Protein AF-A0AAP5IFM4-F1 (afdb_monomer)

Radius of gyration: 23.89 Å; Cα contacts (8 Å, |Δi|>4): 51; chains: 1; bounding box: 35×49×57 Å

Structure (mmCIF, N/CA/C/O backbone):
data_AF-A0AAP5IFM4-F1
#
_entry.id   AF-A0AAP5IFM4-F1
#
loop_
_atom_site.group_P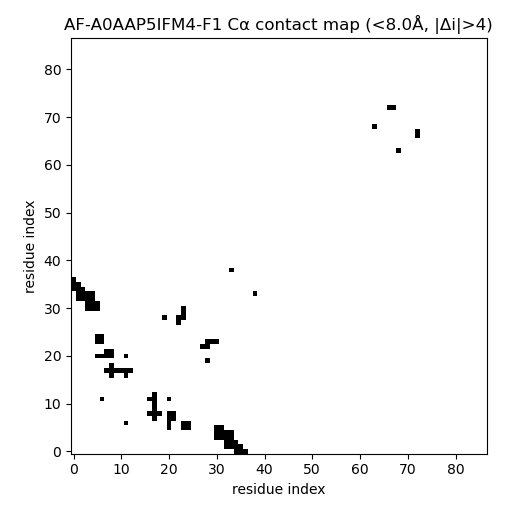DB
_atom_site.id
_atom_site.type_symbol
_atom_site.label_atom_id
_atom_site.label_alt_id
_atom_site.label_comp_id
_atom_site.label_asym_id
_atom_site.label_entity_id
_atom_site.label_seq_id
_atom_site.pdbx_PDB_ins_code
_atom_site.Cartn_x
_atom_site.Cartn_y
_atom_site.Cartn_z
_atom_site.occupancy
_atom_site.B_iso_or_equiv
_atom_site.auth_seq_id
_atom_site.auth_comp_id
_atom_site.auth_asym_id
_atom_site.auth_atom_id
_atom_site.pdbx_PDB_model_num
ATOM 1 N N . MET A 1 1 ? -6.215 12.943 -2.912 1.00 77.62 1 MET A N 1
ATOM 2 C CA . MET A 1 1 ? -6.591 12.896 -1.480 1.00 77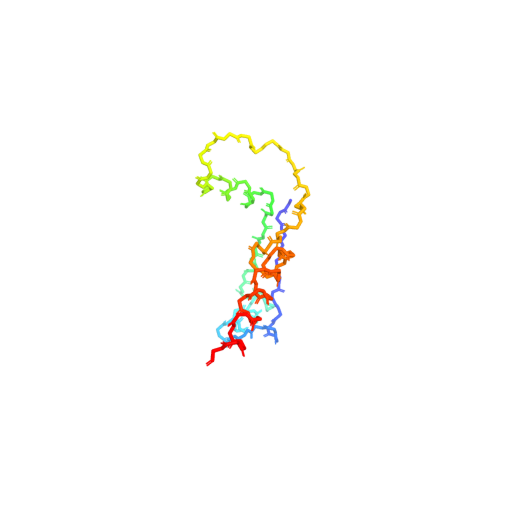.62 1 MET A CA 1
ATOM 3 C C . MET A 1 1 ? -5.941 11.651 -0.900 1.00 77.62 1 MET A C 1
ATOM 5 O O . MET A 1 1 ? -5.782 10.714 -1.673 1.00 77.62 1 MET A O 1
ATOM 9 N N . PRO A 1 2 ? -5.504 11.637 0.368 1.00 89.31 2 PRO A N 1
ATOM 10 C CA . PRO A 1 2 ? -4.998 10.415 0.981 1.00 89.31 2 PRO A CA 1
ATOM 11 C C . PRO A 1 2 ? -6.141 9.411 1.187 1.00 89.31 2 PRO A C 1
ATOM 13 O O . PRO A 1 2 ? -7.213 9.786 1.662 1.00 89.31 2 PRO A O 1
ATOM 16 N N . GLU A 1 3 ? -5.902 8.159 0.826 1.00 91.81 3 GLU A N 1
ATOM 17 C CA . GLU A 1 3 ? -6.809 7.025 0.988 1.00 91.81 3 GLU A CA 1
ATOM 18 C C . GLU A 1 3 ? -6.347 6.168 2.167 1.00 91.81 3 GLU A C 1
ATOM 20 O O . GLU A 1 3 ? -5.172 5.827 2.271 1.00 91.81 3 GLU A O 1
ATOM 25 N N . GLU A 1 4 ? -7.261 5.841 3.078 1.00 92.31 4 GLU A N 1
ATOM 26 C CA . GLU A 1 4 ? -6.990 4.965 4.220 1.00 92.31 4 GLU A CA 1
ATOM 27 C C . GLU A 1 4 ? -7.165 3.500 3.808 1.00 92.31 4 GLU A C 1
ATOM 29 O O . GLU A 1 4 ? -8.219 3.121 3.294 1.00 92.31 4 GLU A O 1
ATOM 34 N N . ILE A 1 5 ? -6.150 2.670 4.051 1.00 91.19 5 ILE A N 1
ATOM 35 C CA . ILE A 1 5 ? -6.158 1.250 3.692 1.00 91.19 5 ILE A CA 1
ATOM 36 C C . ILE A 1 5 ? -6.325 0.413 4.955 1.00 91.19 5 ILE A C 1
ATOM 38 O O . ILE A 1 5 ? -5.503 0.490 5.863 1.00 91.19 5 ILE A O 1
ATOM 42 N N . LYS A 1 6 ? -7.367 -0.421 4.999 1.00 92.69 6 LYS A N 1
ATOM 43 C CA . LYS A 1 6 ? -7.637 -1.356 6.102 1.00 92.69 6 LYS A CA 1
ATOM 44 C C . LYS A 1 6 ? -7.323 -2.785 5.649 1.00 92.69 6 LYS A C 1
ATOM 46 O O . LYS A 1 6 ? -8.129 -3.349 4.908 1.00 92.69 6 LYS A O 1
ATOM 51 N N . PRO A 1 7 ? -6.166 -3.357 6.030 1.00 92.00 7 PRO A N 1
ATOM 52 C CA . PRO A 1 7 ? -5.779 -4.699 5.606 1.00 92.00 7 PRO A CA 1
ATOM 53 C C . PRO A 1 7 ? -6.734 -5.763 6.158 1.00 92.00 7 PRO A C 1
ATOM 55 O O . PRO A 1 7 ? -7.221 -5.636 7.280 1.00 92.00 7 PRO A O 1
ATOM 58 N N . ASN A 1 8 ? -6.975 -6.830 5.393 1.00 92.94 8 ASN A N 1
ATOM 59 C CA . ASN A 1 8 ? -7.718 -7.993 5.872 1.00 92.94 8 ASN A CA 1
ATOM 60 C C . ASN A 1 8 ? -6.765 -8.937 6.630 1.00 92.94 8 ASN A C 1
ATOM 62 O O . ASN A 1 8 ? -5.833 -9.456 6.010 1.00 92.94 8 ASN A O 1
ATOM 66 N N . PRO A 1 9 ? -7.003 -9.231 7.923 1.00 91.31 9 PRO A N 1
ATOM 67 C CA . PRO A 1 9 ? -6.178 -10.177 8.669 1.00 91.31 9 PRO A CA 1
ATOM 68 C C . PRO A 1 9 ? -6.098 -11.559 8.015 1.00 91.31 9 PRO A C 1
ATOM 70 O O . PRO A 1 9 ? -5.051 -12.187 8.033 1.00 91.31 9 PRO A O 1
ATOM 73 N N . GLN A 1 10 ? -7.163 -12.028 7.361 1.00 94.44 10 GLN A N 1
ATOM 74 C CA . GLN A 1 10 ? -7.175 -13.361 6.741 1.00 94.44 10 GLN A CA 1
ATOM 75 C C . GLN A 1 10 ? -6.313 -13.452 5.473 1.00 94.44 10 GLN A C 1
ATOM 77 O O . GLN A 1 10 ? -5.976 -14.550 5.038 1.00 94.44 10 GLN A O 1
ATOM 82 N N . GLU A 1 11 ? -5.954 -12.312 4.882 1.00 94.62 11 GLU A N 1
ATOM 83 C CA . GLU A 1 11 ? -5.116 -12.227 3.680 1.00 94.62 11 GLU A CA 1
ATOM 84 C C . GLU A 1 11 ? -3.647 -11.932 4.017 1.00 94.62 11 GLU A C 1
ATOM 86 O O . GLU A 1 11 ? -2.786 -11.957 3.136 1.00 94.62 11 GLU A O 1
ATOM 91 N N . ALA A 1 12 ? -3.338 -11.669 5.290 1.00 93.56 12 ALA A N 1
ATOM 92 C CA . ALA A 1 12 ? -1.983 -11.383 5.724 1.00 93.56 12 ALA A CA 1
ATOM 93 C C . ALA A 1 12 ? -1.125 -12.672 5.729 1.00 93.56 12 ALA A C 1
ATOM 95 O O . ALA A 1 12 ? -1.473 -13.654 6.395 1.00 93.56 12 ALA A O 1
ATOM 96 N N . PRO A 1 13 ? 0.020 -12.687 5.013 1.00 95.00 13 PRO A N 1
ATOM 97 C CA . PRO A 1 13 ? 0.796 -13.906 4.767 1.00 95.00 13 PRO A CA 1
ATOM 98 C C . PRO A 1 13 ? 1.633 -14.371 5.968 1.00 95.00 13 PRO A C 1
ATOM 100 O O . PRO A 1 13 ? 2.145 -15.490 5.960 1.00 95.00 13 PRO A O 1
ATOM 103 N N . THR A 1 14 ? 1.811 -13.524 6.986 1.00 97.00 14 THR A N 1
ATOM 104 C CA . THR A 1 14 ? 2.628 -13.801 8.176 1.00 97.00 14 THR A CA 1
ATOM 105 C C . THR A 1 14 ? 1.861 -13.473 9.454 1.00 97.00 14 THR A C 1
ATOM 107 O O . THR A 1 14 ? 0.974 -12.622 9.440 1.00 97.00 14 THR A O 1
ATOM 110 N N . GLN A 1 15 ? 2.217 -14.118 10.571 1.00 96.62 15 GLN A N 1
ATOM 111 C CA . GLN A 1 15 ? 1.569 -13.880 11.870 1.00 96.62 15 GLN A CA 1
ATOM 112 C C . GLN A 1 15 ? 1.690 -12.421 12.327 1.00 96.62 15 GLN A C 1
ATOM 114 O O . GLN A 1 15 ? 0.709 -11.840 12.777 1.00 96.62 15 GLN A O 1
ATOM 119 N N . ASP A 1 16 ? 2.857 -11.802 12.145 1.00 96.56 16 ASP A N 1
ATOM 120 C CA . ASP A 1 16 ? 3.054 -10.393 12.504 1.00 96.56 16 ASP A CA 1
ATOM 121 C C . ASP A 1 16 ? 2.144 -9.469 11.683 1.00 96.56 16 ASP A C 1
ATOM 123 O O . ASP A 1 16 ? 1.556 -8.529 12.215 1.00 96.56 16 ASP A O 1
ATOM 127 N N . ALA A 1 17 ? 1.980 -9.756 10.387 1.00 94.94 17 ALA A N 1
ATOM 128 C CA . ALA A 1 17 ? 1.089 -8.989 9.525 1.00 94.94 17 ALA A CA 1
ATOM 129 C C . ALA A 1 17 ? -0.391 -9.202 9.890 1.00 94.94 17 ALA A C 1
ATOM 131 O O . ALA A 1 17 ? -1.178 -8.263 9.784 1.00 94.94 17 ALA A O 1
ATOM 132 N N . GLN A 1 18 ? -0.765 -10.403 10.346 1.00 96.31 18 GLN A N 1
ATOM 133 C CA . GLN A 1 18 ? -2.104 -10.687 10.872 1.00 96.31 18 GLN A CA 1
ATOM 134 C C . GLN A 1 18 ? -2.380 -9.864 12.128 1.00 96.31 18 GLN A C 1
ATOM 136 O O . GLN A 1 18 ? -3.383 -9.159 12.172 1.00 96.31 18 GLN A O 1
ATOM 141 N N . LEU A 1 19 ? -1.458 -9.877 13.096 1.00 96.69 19 LEU A N 1
ATOM 142 C CA . LEU A 1 19 ? -1.583 -9.105 14.333 1.00 96.69 19 LEU A CA 1
ATOM 143 C C . LEU A 1 19 ? -1.710 -7.601 14.051 1.00 96.69 19 LEU A C 1
ATOM 145 O O . LEU A 1 19 ? -2.586 -6.940 14.599 1.00 96.69 19 LEU A O 1
ATOM 149 N N . ALA A 1 20 ? -0.882 -7.064 13.152 1.00 95.62 20 ALA A N 1
ATOM 150 C CA . ALA A 1 20 ? -0.978 -5.663 12.746 1.00 95.62 20 ALA A CA 1
ATOM 151 C C . ALA A 1 20 ? -2.334 -5.349 12.085 1.00 95.62 20 ALA A C 1
ATOM 153 O O . ALA A 1 20 ? -2.976 -4.353 12.411 1.00 95.62 20 ALA A O 1
ATOM 154 N N . ALA A 1 21 ? -2.814 -6.215 11.187 1.00 95.31 21 ALA A N 1
ATOM 155 C CA . ALA A 1 21 ? -4.120 -6.047 10.554 1.00 95.31 21 ALA A CA 1
ATOM 156 C C . ALA A 1 21 ? -5.278 -6.116 11.569 1.00 95.31 21 ALA A C 1
ATOM 158 O O . ALA A 1 21 ? -6.230 -5.344 11.458 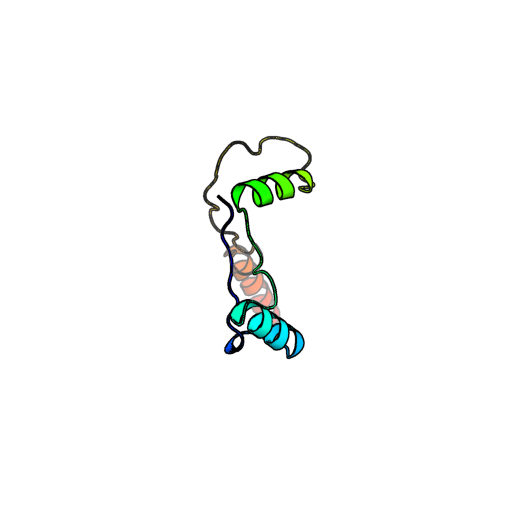1.00 95.31 21 ALA A O 1
ATOM 159 N N . GLU A 1 22 ? -5.197 -6.996 12.572 1.00 95.00 22 GLU A N 1
ATOM 160 C CA . GLU A 1 22 ? -6.172 -7.098 13.666 1.00 95.00 22 GLU A CA 1
ATOM 161 C C . GLU A 1 22 ? -6.188 -5.837 14.532 1.00 95.00 22 GLU A C 1
ATOM 163 O O . GLU A 1 22 ? -7.266 -5.309 14.805 1.00 95.00 22 GLU A O 1
ATOM 168 N N . ASN A 1 23 ? -5.016 -5.308 14.893 1.00 95.88 23 ASN A N 1
ATOM 169 C CA . ASN A 1 23 ? -4.892 -4.064 15.657 1.00 95.88 23 ASN A CA 1
ATOM 170 C C . ASN A 1 23 ? -5.445 -2.860 14.881 1.00 95.88 23 ASN A C 1
ATOM 172 O O . ASN A 1 23 ? -6.095 -1.982 15.451 1.00 95.88 23 ASN A O 1
ATOM 176 N N . ILE A 1 24 ? -5.236 -2.826 13.562 1.00 95.38 24 ILE A N 1
ATOM 177 C CA . ILE A 1 24 ? -5.819 -1.799 12.690 1.00 95.38 24 ILE A CA 1
ATOM 178 C C . ILE A 1 24 ? -7.345 -1.953 12.613 1.00 95.38 24 ILE A C 1
ATOM 180 O O . ILE A 1 24 ? -8.076 -0.962 12.662 1.00 95.38 24 ILE A O 1
ATOM 184 N N . ALA A 1 25 ? -7.850 -3.185 12.510 1.00 92.38 25 ALA A N 1
ATOM 185 C CA . ALA A 1 25 ? -9.283 -3.463 12.445 1.00 92.38 25 ALA A CA 1
ATOM 186 C C . ALA A 1 25 ? -10.006 -3.171 13.773 1.00 92.38 25 ALA A C 1
ATOM 188 O O . ALA A 1 25 ? -11.147 -2.703 13.755 1.00 92.38 25 ALA A O 1
ATOM 189 N N . SER A 1 26 ? -9.348 -3.416 14.910 1.00 93.88 26 SER A N 1
ATOM 190 C CA . SER A 1 26 ? -9.858 -3.109 16.252 1.00 93.88 26 SER A CA 1
ATOM 191 C C . SER A 1 26 ? -9.786 -1.615 16.590 1.00 93.88 26 SER A C 1
ATOM 193 O O . SER A 1 26 ? -10.482 -1.158 17.498 1.00 93.88 26 SER A O 1
ATOM 195 N N . GLY A 1 27 ? -8.983 -0.847 15.845 1.00 91.56 27 GLY A N 1
ATOM 196 C CA . GLY A 1 27 ? -8.730 0.574 16.084 1.00 91.56 27 GLY A CA 1
ATOM 197 C C . GLY A 1 27 ? -7.664 0.845 17.148 1.00 91.56 27 GLY A C 1
ATOM 198 O O . GLY A 1 27 ? -7.487 1.998 17.543 1.00 91.56 27 GLY A O 1
ATOM 199 N N . GLU A 1 28 ? -6.962 -0.191 17.610 1.00 94.06 28 GLU A N 1
ATOM 200 C CA . GLU A 1 28 ? -5.793 -0.067 18.485 1.00 94.06 28 GLU A CA 1
ATOM 201 C C . GLU A 1 28 ? -4.599 0.556 17.744 1.00 94.06 28 GLU A C 1
ATOM 203 O O . GLU A 1 28 ? -3.8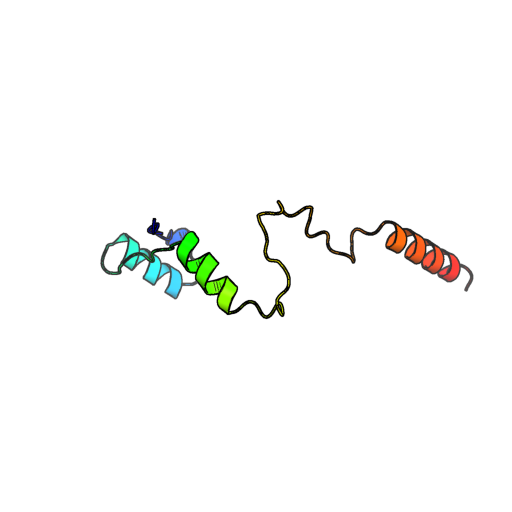38 1.334 18.320 1.00 94.06 28 GLU A O 1
ATOM 208 N N . GLU A 1 29 ? -4.491 0.293 16.439 1.00 93.12 29 GLU A N 1
ATOM 209 C CA . GLU A 1 29 ? -3.492 0.881 15.551 1.00 93.12 29 GLU A CA 1
ATOM 210 C C . GLU A 1 29 ? -4.145 1.697 14.424 1.00 93.12 29 GLU A C 1
ATOM 212 O O . GLU A 1 29 ? -5.242 1.406 13.943 1.00 93.12 29 GLU A O 1
ATOM 217 N N . LYS A 1 30 ? -3.471 2.770 13.992 1.00 93.69 30 LYS A N 1
ATOM 218 C CA . LYS A 1 30 ? -3.969 3.623 12.911 1.00 93.69 30 LYS A CA 1
ATOM 219 C C . LYS A 1 30 ? -3.721 2.950 11.563 1.00 93.69 30 LYS A C 1
ATOM 221 O O . LYS A 1 30 ? -2.589 2.610 11.237 1.00 93.69 30 LYS A O 1
ATOM 226 N N . ALA A 1 31 ? -4.765 2.869 10.744 1.00 93.50 31 ALA A N 1
ATOM 227 C CA . ALA A 1 31 ? -4.643 2.391 9.377 1.00 93.50 31 ALA A CA 1
ATOM 228 C C . ALA A 1 31 ? -3.658 3.251 8.551 1.00 93.50 31 ALA A C 1
ATOM 230 O O . ALA A 1 31 ? -3.674 4.489 8.660 1.00 93.50 31 ALA A O 1
ATOM 231 N N . PRO A 1 32 ? -2.811 2.626 7.713 1.00 92.62 32 PRO A N 1
ATOM 232 C CA . PRO A 1 32 ? -1.922 3.349 6.817 1.00 92.62 32 PRO A CA 1
ATOM 233 C C . PRO A 1 32 ? -2.722 4.167 5.797 1.00 92.62 32 PRO A C 1
ATOM 235 O O . PRO A 1 32 ? -3.777 3.749 5.318 1.00 92.62 32 PRO A O 1
ATOM 238 N N . THR A 1 33 ? -2.195 5.338 5.441 1.00 94.38 33 THR A N 1
ATOM 239 C CA . THR A 1 33 ? -2.789 6.216 4.428 1.00 94.38 33 THR A CA 1
ATOM 240 C C . THR A 1 33 ? -1.871 6.337 3.222 1.00 94.38 33 THR A C 1
ATOM 242 O O . THR A 1 33 ? -0.700 6.672 3.390 1.00 94.38 33 THR A O 1
ATOM 245 N N . VAL A 1 34 ? -2.408 6.133 2.024 1.00 92.81 34 VAL A N 1
ATOM 246 C CA . VAL A 1 34 ? -1.695 6.243 0.746 1.00 92.81 34 VAL A CA 1
ATOM 247 C C . VAL A 1 34 ? -2.138 7.515 0.039 1.00 92.81 34 VAL A C 1
ATOM 249 O O . VAL A 1 34 ? -3.332 7.757 -0.109 1.00 92.81 34 VAL A O 1
ATOM 252 N N . ASN A 1 35 ? -1.206 8.346 -0.425 1.00 94.94 35 ASN A N 1
ATOM 253 C CA . ASN A 1 35 ? -1.543 9.516 -1.231 1.00 94.94 35 ASN A CA 1
ATOM 254 C C . ASN A 1 35 ? -0.906 9.371 -2.605 1.00 94.94 35 ASN A C 1
ATOM 256 O O . ASN A 1 35 ? 0.183 9.889 -2.836 1.00 94.94 35 ASN A O 1
ATOM 260 N N . MET A 1 36 ? -1.626 8.722 -3.524 1.00 90.31 36 MET A N 1
ATOM 261 C CA . MET A 1 36 ? -1.092 8.358 -4.839 1.00 90.31 36 MET A CA 1
ATOM 262 C C . MET A 1 36 ? -0.400 9.523 -5.558 1.00 90.31 36 MET A C 1
ATOM 264 O O . MET A 1 36 ? 0.689 9.354 -6.088 1.00 90.31 36 MET A O 1
ATOM 268 N N . GLU A 1 37 ? -0.983 10.722 -5.522 1.00 90.94 37 GLU A N 1
ATOM 269 C CA . GLU A 1 37 ? -0.413 11.909 -6.166 1.00 90.94 37 GLU A CA 1
ATOM 270 C C . GLU A 1 37 ? 0.896 12.369 -5.503 1.00 90.94 37 GLU A C 1
ATOM 272 O O . GLU A 1 37 ? 1.876 12.687 -6.181 1.00 90.94 37 GLU A O 1
ATOM 277 N N . ALA A 1 38 ? 0.919 12.434 -4.170 1.00 92.06 38 ALA A N 1
ATOM 278 C CA . ALA A 1 38 ? 2.101 12.882 -3.437 1.00 92.06 38 ALA A CA 1
ATOM 279 C C . ALA A 1 38 ? 3.225 11.842 -3.495 1.00 92.06 38 ALA A C 1
ATOM 281 O O . ALA A 1 38 ? 4.384 12.210 -3.693 1.00 92.06 38 ALA A O 1
ATOM 282 N N . ASP A 1 39 ? 2.872 10.565 -3.381 1.00 92.19 39 ASP A N 1
ATOM 283 C CA . ASP A 1 39 ? 3.801 9.441 -3.394 1.00 92.19 39 ASP A CA 1
ATOM 284 C C . ASP A 1 39 ? 4.400 9.260 -4.794 1.00 92.19 39 ASP A C 1
ATOM 286 O O . ASP A 1 39 ? 5.617 9.127 -4.928 1.00 92.19 39 ASP A O 1
ATOM 290 N N . TYR A 1 40 ? 3.589 9.391 -5.852 1.00 90.00 40 TYR A N 1
ATOM 291 C CA . TYR A 1 40 ? 4.072 9.413 -7.234 1.00 90.00 40 TYR A CA 1
ATOM 292 C C . TYR A 1 40 ? 5.060 10.563 -7.463 1.00 90.00 40 TYR A C 1
ATOM 294 O O . TYR A 1 40 ? 6.171 10.352 -7.950 1.00 90.00 40 TYR A O 1
ATOM 302 N N . LYS A 1 41 ? 4.716 11.787 -7.038 1.00 90.69 41 LYS A N 1
ATOM 303 C CA . LYS A 1 41 ? 5.626 12.944 -7.115 1.00 90.69 41 LYS A CA 1
ATOM 304 C C . LYS A 1 41 ? 6.912 12.752 -6.315 1.00 90.69 41 LYS A C 1
ATOM 306 O O . LYS A 1 41 ? 7.965 13.229 -6.738 1.00 90.69 41 LYS A O 1
ATOM 311 N N . ALA A 1 42 ? 6.843 12.107 -5.153 1.00 89.88 42 ALA A N 1
ATOM 312 C CA . ALA A 1 42 ? 8.018 11.805 -4.348 1.00 89.88 42 ALA A CA 1
ATOM 313 C C . ALA A 1 42 ? 8.919 10.786 -5.056 1.00 89.88 42 ALA A C 1
ATOM 315 O O . ALA A 1 42 ? 10.120 11.027 -5.157 1.00 89.88 42 ALA A O 1
ATOM 316 N N . ALA A 1 43 ? 8.343 9.718 -5.614 1.00 89.12 43 ALA A N 1
ATOM 317 C CA . ALA A 1 43 ? 9.066 8.692 -6.361 1.00 89.12 43 ALA A CA 1
ATOM 318 C C . ALA A 1 43 ? 9.832 9.275 -7.558 1.00 89.12 43 ALA A C 1
ATOM 320 O O . ALA A 1 43 ? 10.980 8.899 -7.790 1.00 89.12 43 ALA A O 1
ATOM 321 N N . GLN A 1 44 ? 9.262 10.270 -8.248 1.00 87.12 44 GLN A N 1
ATOM 322 C CA . GLN A 1 44 ? 9.946 10.934 -9.362 1.00 87.12 44 GLN A CA 1
ATOM 323 C C . GLN A 1 44 ? 11.270 11.600 -8.963 1.00 87.12 44 GLN A C 1
ATOM 325 O O . GLN A 1 44 ? 12.184 11.675 -9.776 1.00 87.12 44 GLN A O 1
ATOM 330 N N . LYS A 1 45 ? 11.426 12.034 -7.705 1.00 86.81 45 LYS A N 1
ATOM 331 C CA . LYS A 1 45 ? 12.685 12.628 -7.214 1.00 86.81 45 LYS A CA 1
ATOM 332 C C . LYS A 1 45 ? 13.803 11.604 -7.029 1.00 86.81 45 LYS A C 1
ATOM 334 O O . LYS A 1 45 ? 14.970 11.980 -7.006 1.00 86.81 45 LYS A O 1
ATOM 339 N N . PHE A 1 46 ? 13.442 10.336 -6.857 1.00 83.94 46 PHE A N 1
ATOM 340 C CA . PHE A 1 46 ? 14.376 9.220 -6.724 1.00 83.94 46 PHE A CA 1
ATOM 341 C C . PHE A 1 46 ? 14.579 8.479 -8.051 1.00 83.94 46 PHE A C 1
ATOM 343 O O . PHE A 1 46 ? 15.373 7.543 -8.111 1.00 83.94 46 PHE A O 1
ATOM 350 N N . SER A 1 47 ? 13.884 8.896 -9.114 1.00 76.62 47 SER A N 1
ATOM 351 C CA . SER A 1 47 ? 14.093 8.371 -10.457 1.00 76.62 47 SER A CA 1
ATOM 352 C C . SER A 1 47 ? 15.474 8.792 -10.956 1.00 76.62 47 SER A C 1
ATOM 354 O O . SER A 1 47 ? 15.772 9.977 -11.087 1.00 76.62 47 SER A O 1
ATOM 356 N N . THR A 1 48 ? 16.338 7.818 -11.240 1.00 70.38 48 THR A N 1
ATOM 357 C CA . THR A 1 48 ? 17.695 8.049 -11.760 1.00 70.38 48 THR A CA 1
ATOM 358 C C . THR A 1 48 ? 17.715 8.281 -13.273 1.00 70.38 48 THR A C 1
ATOM 360 O O . THR A 1 48 ? 18.776 8.193 -13.892 1.00 70.38 48 THR A O 1
ATOM 363 N N . ALA A 1 49 ? 16.559 8.538 -13.894 1.00 64.44 49 ALA A N 1
ATOM 364 C CA . ALA A 1 49 ? 16.486 8.937 -15.290 1.00 64.44 49 ALA A CA 1
ATOM 365 C C . ALA A 1 49 ? 17.067 10.352 -15.424 1.00 64.44 49 ALA A C 1
ATOM 367 O O . ALA A 1 49 ? 16.392 11.349 -15.167 1.00 64.44 49 ALA A O 1
ATOM 368 N N . SER A 1 50 ? 18.354 10.427 -15.770 1.00 53.84 50 SER A N 1
ATOM 369 C CA . SER A 1 50 ? 19.040 11.671 -16.114 1.00 53.84 50 SER A CA 1
ATOM 370 C C . SER A 1 50 ? 18.207 12.418 -17.151 1.00 53.84 50 SER A C 1
ATOM 372 O O . SER A 1 50 ? 17.901 11.872 -18.207 1.00 53.84 50 SER A O 1
ATOM 374 N N . GLY A 1 51 ? 17.770 13.618 -16.772 1.00 56.84 51 GLY A N 1
ATOM 375 C CA . GLY A 1 51 ? 16.653 14.310 -17.390 1.00 56.84 51 GLY A CA 1
ATOM 376 C C . GLY A 1 51 ? 16.750 14.441 -18.902 1.00 56.84 51 GLY A C 1
ATOM 377 O O . GLY A 1 51 ? 17.712 14.994 -19.409 1.00 56.84 51 GLY A O 1
ATOM 378 N N . ASP A 1 52 ? 15.696 13.988 -19.571 1.00 50.34 52 ASP A N 1
ATOM 379 C CA . ASP A 1 52 ? 15.098 14.654 -20.719 1.00 50.34 52 ASP A 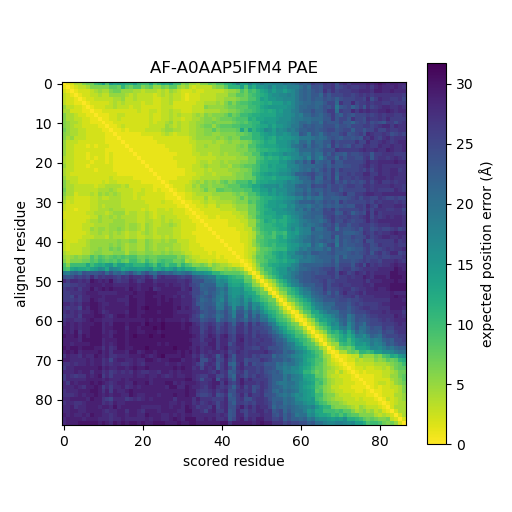CA 1
ATOM 380 C C . ASP A 1 52 ? 13.675 14.091 -20.892 1.00 50.34 52 ASP A C 1
ATOM 382 O O . ASP A 1 52 ? 13.476 12.976 -21.358 1.00 50.34 52 ASP A O 1
ATOM 386 N N . ASN A 1 53 ? 12.678 14.899 -20.513 1.00 46.09 53 ASN A N 1
ATOM 387 C CA . ASN A 1 53 ? 11.249 14.748 -20.833 1.00 46.09 53 ASN A CA 1
ATOM 388 C C . ASN A 1 53 ? 10.467 13.602 -20.154 1.00 46.09 53 ASN A C 1
ATOM 390 O O . ASN A 1 53 ? 10.087 12.629 -20.796 1.00 46.09 53 ASN A O 1
ATOM 394 N N . VAL A 1 54 ? 10.025 13.805 -18.905 1.00 55.50 54 VAL A N 1
ATOM 395 C CA . VAL A 1 54 ? 8.776 13.171 -18.418 1.00 55.50 54 VAL A CA 1
ATOM 396 C C . VAL A 1 54 ? 7.604 14.090 -18.781 1.00 55.50 54 VAL A C 1
ATOM 398 O O . VAL A 1 54 ? 6.919 14.651 -17.927 1.00 55.50 54 VAL A O 1
ATOM 401 N N . SER A 1 55 ? 7.436 14.336 -20.080 1.00 48.97 55 SER A N 1
ATOM 402 C CA . SER A 1 55 ? 6.289 15.072 -20.602 1.00 48.97 55 SER A CA 1
ATOM 403 C C . SER A 1 55 ? 5.160 14.086 -20.834 1.00 48.97 55 SER A C 1
ATOM 405 O O . SER A 1 55 ? 5.144 13.411 -21.853 1.00 48.97 55 SER A O 1
ATOM 407 N N . GLN A 1 56 ? 4.201 14.103 -19.910 1.00 46.44 56 GLN A N 1
ATOM 408 C CA . GLN A 1 56 ? 2.849 13.579 -20.073 1.00 46.44 56 GLN A CA 1
ATOM 409 C C . GLN A 1 56 ? 2.736 12.056 -20.221 1.00 46.44 56 GLN A C 1
ATOM 411 O O . GLN A 1 56 ? 3.561 11.369 -20.803 1.00 46.44 56 GLN A O 1
ATOM 416 N N . GLN A 1 57 ? 1.660 11.546 -19.637 1.00 50.06 57 GLN A N 1
ATOM 417 C CA . GLN A 1 57 ? 1.189 10.172 -19.719 1.00 50.06 57 GLN A CA 1
ATOM 418 C C . GLN A 1 57 ? 1.372 9.598 -21.135 1.00 50.06 57 GLN A C 1
ATOM 420 O O . GLN A 1 57 ? 0.644 9.965 -22.053 1.00 50.06 57 GLN A O 1
ATOM 425 N N . GLN A 1 58 ? 2.315 8.674 -21.302 1.00 39.22 58 GLN A N 1
ATOM 426 C CA . GLN A 1 58 ? 2.105 7.576 -22.230 1.00 39.22 58 GLN A CA 1
ATOM 427 C C . GLN A 1 58 ? 1.422 6.493 -21.406 1.00 39.22 58 GLN A C 1
ATOM 429 O O . GLN A 1 58 ? 2.005 5.982 -20.450 1.00 39.22 58 GLN A O 1
ATOM 434 N N . GLU A 1 59 ? 0.169 6.183 -21.749 1.00 38.56 59 GLU A N 1
ATOM 435 C CA . GLU A 1 59 ? -0.354 4.834 -21.547 1.00 38.56 59 GLU A CA 1
ATOM 436 C C . GLU A 1 59 ? 0.765 3.882 -21.942 1.00 38.56 59 GLU A C 1
ATOM 438 O O . GLU A 1 59 ? 1.249 3.975 -23.068 1.00 38.56 59 GLU A O 1
ATOM 443 N N . SER A 1 60 ? 1.246 3.066 -21.007 1.00 34.97 60 SER A N 1
ATOM 444 C CA . SER A 1 60 ? 2.279 2.081 -21.285 1.00 34.97 60 SER A CA 1
ATOM 445 C C . SER A 1 60 ? 1.788 1.215 -22.450 1.00 34.97 60 SER A C 1
ATOM 447 O O . SER A 1 60 ? 0.860 0.431 -22.230 1.00 34.97 60 SER A O 1
ATOM 449 N N . PRO A 1 61 ? 2.339 1.318 -23.677 1.00 35.09 61 PRO A N 1
ATOM 450 C CA . PRO A 1 61 ? 2.184 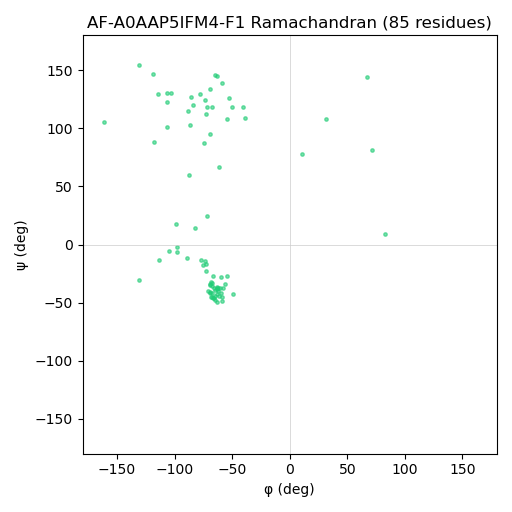0.216 -24.599 1.00 35.09 61 PRO A CA 1
ATOM 451 C C . PRO A 1 61 ? 3.106 -0.855 -24.035 1.00 35.09 61 PRO A C 1
ATOM 453 O O . PRO A 1 61 ? 4.306 -0.616 -23.936 1.00 35.09 61 PRO A O 1
ATOM 456 N N . ASP A 1 62 ? 2.510 -1.937 -23.547 1.00 37.09 62 ASP A N 1
ATOM 457 C CA . ASP A 1 62 ? 3.159 -3.194 -23.203 1.00 37.09 62 ASP A CA 1
ATOM 458 C C . ASP A 1 62 ? 4.607 -3.080 -22.703 1.00 37.09 62 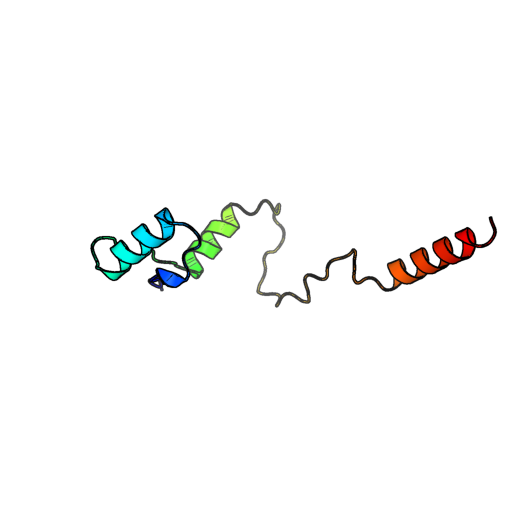ASP A C 1
ATOM 460 O O . ASP A 1 62 ? 5.566 -2.936 -23.464 1.00 37.09 62 ASP A O 1
ATOM 464 N N . SER A 1 63 ? 4.793 -3.301 -21.400 1.00 45.44 63 SER A N 1
ATOM 465 C CA . SER A 1 63 ? 6.036 -3.899 -20.910 1.00 45.44 63 SER A CA 1
ATOM 466 C C . SER A 1 63 ? 6.187 -5.308 -21.511 1.00 45.44 63 SER A C 1
ATOM 468 O O . SER A 1 63 ? 6.120 -6.315 -20.808 1.00 45.44 63 SER A O 1
ATOM 470 N N . GLU A 1 64 ? 6.386 -5.403 -22.824 1.00 39.41 64 GLU A N 1
ATOM 471 C CA . GLU A 1 64 ? 6.801 -6.606 -23.522 1.00 39.41 64 GLU A CA 1
ATOM 472 C C . GLU A 1 64 ? 8.281 -6.803 -23.210 1.00 39.41 64 GLU A C 1
ATOM 474 O O . GLU A 1 64 ? 9.188 -6.311 -23.877 1.00 39.41 64 GLU A O 1
ATOM 479 N N . ASN A 1 65 ? 8.513 -7.489 -22.093 1.00 49.38 65 ASN A N 1
ATOM 480 C CA . ASN A 1 65 ? 9.325 -8.699 -22.048 1.00 49.38 65 ASN A CA 1
ATOM 481 C C . ASN A 1 65 ? 10.109 -8.974 -23.353 1.00 49.38 65 ASN A C 1
ATOM 483 O O . ASN A 1 65 ? 9.735 -9.838 -24.150 1.00 49.38 65 ASN A O 1
ATOM 487 N N . GLN A 1 66 ? 11.224 -8.265 -23.557 1.00 48.16 66 GLN A N 1
ATOM 488 C CA . GLN A 1 66 ? 12.067 -8.384 -24.755 1.00 48.16 66 GLN A CA 1
ATOM 489 C C . GLN A 1 66 ? 12.864 -9.697 -24.824 1.00 48.16 66 GLN A C 1
ATOM 491 O O . GLN A 1 66 ? 13.896 -9.765 -25.487 1.00 48.16 66 GLN A O 1
ATOM 496 N N . GLN A 1 67 ? 12.418 -10.767 -24.168 1.00 55.81 67 GLN A N 1
ATOM 497 C CA . GLN A 1 67 ? 13.124 -12.043 -24.253 1.00 55.81 67 GLN A CA 1
ATOM 498 C C . GLN A 1 67 ? 12.230 -13.238 -24.568 1.00 55.81 67 GLN A C 1
ATOM 500 O O . GLN A 1 67 ? 12.686 -14.134 -25.278 1.00 55.81 67 GLN A O 1
ATOM 505 N N . ALA A 1 68 ? 10.956 -13.229 -24.160 1.00 55.88 68 ALA A N 1
ATOM 506 C CA . ALA A 1 68 ? 10.035 -14.333 -24.450 1.00 55.88 68 ALA A CA 1
ATOM 507 C C . ALA A 1 68 ? 8.994 -14.043 -25.551 1.00 55.88 68 ALA A C 1
ATOM 509 O O . ALA A 1 68 ? 8.265 -14.959 -25.911 1.00 55.88 68 ALA A O 1
ATOM 510 N N . GLY A 1 69 ? 8.906 -12.812 -26.076 1.00 50.69 69 GLY A N 1
ATOM 511 C CA . GLY A 1 69 ? 7.873 -12.417 -27.051 1.00 50.69 69 GLY A CA 1
ATOM 512 C C . GLY A 1 69 ? 8.364 -12.081 -28.463 1.00 50.69 69 GLY A C 1
ATOM 513 O O . GLY A 1 69 ? 7.549 -12.013 -29.375 1.00 50.69 69 GLY A O 1
ATOM 514 N N . ASN A 1 70 ? 9.673 -11.892 -28.681 1.00 72.56 70 ASN A N 1
ATOM 515 C CA . ASN A 1 70 ? 10.185 -11.496 -29.997 1.00 72.56 70 ASN A CA 1
ATOM 516 C C . ASN A 1 70 ? 10.091 -12.673 -31.006 1.00 72.56 70 ASN A C 1
ATOM 518 O O . ASN A 1 70 ? 10.771 -13.687 -30.805 1.00 72.56 70 ASN A O 1
ATOM 522 N N . PRO A 1 71 ? 9.329 -12.557 -32.117 1.00 74.06 71 PRO A N 1
ATOM 523 C CA . PRO A 1 71 ? 9.254 -13.577 -33.175 1.00 74.06 71 PRO A CA 1
ATOM 524 C C . PRO A 1 71 ? 10.621 -13.973 -33.762 1.00 74.06 71 PRO A C 1
ATOM 526 O O . PRO A 1 71 ? 10.821 -15.100 -34.231 1.00 74.06 71 PRO A O 1
ATOM 529 N N . GLU A 1 72 ? 11.591 -13.060 -33.717 1.00 74.62 72 GLU A N 1
ATOM 530 C CA . GLU A 1 72 ? 12.959 -13.279 -34.188 1.00 74.62 72 GLU A CA 1
ATOM 531 C C . GLU A 1 72 ? 13.701 -14.304 -33.317 1.00 74.62 72 GLU A C 1
ATOM 533 O O . GLU A 1 72 ? 14.454 -15.122 -33.854 1.00 74.62 72 GLU A O 1
ATOM 538 N N . ASN A 1 73 ? 13.422 -14.355 -32.006 1.00 72.50 73 ASN A N 1
ATOM 539 C CA . ASN A 1 73 ? 14.024 -15.339 -31.096 1.00 72.50 73 ASN A CA 1
ATOM 540 C C . ASN A 1 73 ? 13.588 -16.768 -31.441 1.00 72.50 73 ASN A C 1
ATOM 542 O O . ASN A 1 73 ? 14.412 -17.683 -31.423 1.00 72.50 73 ASN A O 1
ATOM 546 N N . TYR A 1 74 ? 12.323 -16.973 -31.823 1.00 71.88 74 TYR A N 1
ATOM 547 C CA . TYR A 1 74 ? 11.836 -18.285 -32.265 1.00 71.88 74 TYR A CA 1
ATOM 548 C C . TYR A 1 74 ? 12.472 -18.714 -33.589 1.00 71.88 74 TYR A C 1
ATOM 550 O O . TYR A 1 74 ? 12.780 -19.890 -33.780 1.00 71.88 74 TYR A O 1
ATOM 558 N N . THR A 1 75 ? 12.724 -17.761 -34.488 1.00 79.69 75 THR A N 1
ATOM 559 C CA . THR A 1 75 ? 13.381 -18.025 -35.777 1.00 79.69 75 THR A CA 1
ATOM 560 C C . THR A 1 75 ? 14.851 -18.409 -35.593 1.00 79.69 75 THR A C 1
ATOM 562 O O . THR A 1 75 ? 15.339 -19.327 -36.256 1.00 79.69 75 THR A O 1
ATOM 565 N N . ALA A 1 76 ? 15.559 -17.734 -34.683 1.00 78.75 76 ALA A N 1
ATOM 566 C CA . ALA A 1 76 ? 16.933 -18.075 -34.326 1.00 78.75 76 ALA A CA 1
ATOM 567 C C . ALA A 1 76 ? 17.008 -19.455 -33.651 1.00 78.75 76 ALA A C 1
ATOM 569 O O . ALA A 1 76 ? 17.772 -20.314 -34.088 1.00 78.75 76 ALA A O 1
ATOM 570 N N . MET A 1 77 ? 16.135 -19.714 -32.672 1.00 82.50 77 MET A N 1
ATOM 571 C CA . MET A 1 77 ? 16.077 -21.002 -31.975 1.00 82.50 77 MET A CA 1
ATOM 572 C C . MET A 1 77 ? 15.716 -22.156 -32.923 1.00 82.50 77 MET A C 1
ATOM 574 O O . MET A 1 77 ? 16.286 -23.240 -32.821 1.00 82.50 77 MET A O 1
ATOM 578 N N . ALA A 1 78 ? 14.820 -21.935 -33.890 1.00 81.31 78 ALA A N 1
ATOM 579 C CA . ALA A 1 78 ? 14.479 -22.941 -34.896 1.00 81.31 78 ALA A CA 1
ATOM 580 C C . ALA A 1 78 ? 15.674 -23.312 -35.791 1.00 81.31 78 ALA A C 1
ATOM 582 O O . ALA A 1 78 ? 15.827 -24.482 -36.148 1.00 81.31 78 ALA A O 1
ATOM 583 N N . LYS A 1 79 ? 16.538 -22.345 -36.130 1.00 81.00 79 LYS A N 1
ATOM 584 C CA . LYS A 1 79 ? 17.769 -22.605 -36.892 1.00 81.00 79 LYS A CA 1
ATOM 585 C C . LYS A 1 79 ? 18.777 -23.409 -36.075 1.00 81.00 79 LYS A C 1
ATOM 587 O O . LYS A 1 79 ? 19.293 -24.397 -36.592 1.00 81.00 79 LYS A O 1
ATOM 592 N N . ASP A 1 80 ? 18.991 -23.049 -34.813 1.00 78.94 80 ASP A N 1
ATOM 593 C CA . ASP A 1 80 ? 19.905 -23.777 -33.921 1.00 78.94 80 ASP A CA 1
ATOM 594 C C . ASP A 1 80 ? 19.437 -25.220 -33.674 1.00 78.94 80 ASP A C 1
ATOM 596 O O . ASP A 1 80 ? 20.232 -26.161 -33.741 1.00 78.94 80 ASP A O 1
ATOM 600 N N . VAL A 1 81 ? 18.133 -25.434 -33.456 1.00 79.69 81 VAL A N 1
ATOM 601 C CA . VAL A 1 81 ? 17.556 -26.780 -33.280 1.00 79.69 81 VAL A CA 1
ATOM 602 C C . VAL A 1 81 ? 17.667 -27.614 -34.559 1.00 79.69 81 VAL A C 1
ATOM 604 O O . VAL A 1 81 ? 17.914 -28.818 -34.478 1.00 79.69 81 VAL A O 1
ATOM 607 N N . ALA A 1 82 ? 17.501 -27.005 -35.735 1.00 76.62 82 ALA A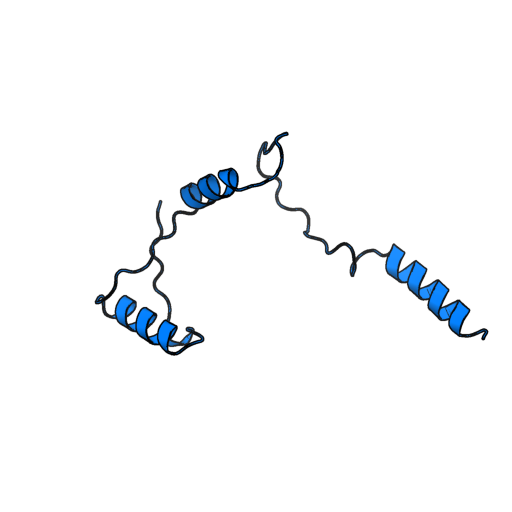 N 1
ATOM 608 C CA . ALA A 1 82 ? 17.684 -27.697 -37.009 1.00 76.62 82 ALA A CA 1
ATOM 609 C C . ALA A 1 82 ? 19.147 -28.120 -37.212 1.00 76.62 82 ALA A C 1
ATOM 611 O O . ALA A 1 82 ? 19.408 -29.279 -37.512 1.00 76.62 82 ALA A O 1
ATOM 612 N N . GLN A 1 83 ? 20.097 -27.220 -36.950 1.00 74.56 83 GLN A N 1
ATOM 613 C CA . GLN A 1 83 ? 21.532 -27.506 -37.062 1.00 74.56 83 GLN A CA 1
ATOM 614 C C . GLN A 1 83 ? 22.019 -28.536 -36.035 1.00 74.56 83 GLN A C 1
ATOM 616 O O . GLN A 1 83 ? 22.966 -29.273 -36.296 1.00 74.56 83 GLN A O 1
ATOM 621 N N . SER A 1 84 ? 21.353 -28.629 -34.883 1.00 73.56 84 SER A N 1
ATOM 622 C CA . SER A 1 84 ? 21.668 -29.616 -33.844 1.00 73.56 84 SER A CA 1
ATOM 623 C C . SER A 1 84 ? 21.244 -31.046 -34.201 1.00 73.56 84 SER A C 1
ATOM 625 O O . SER A 1 84 ? 21.667 -31.977 -33.523 1.00 73.56 84 SER A O 1
ATOM 627 N N . LYS A 1 85 ? 20.406 -31.243 -35.229 1.00 66.44 85 LYS A N 1
ATOM 628 C CA . LYS A 1 85 ? 19.968 -32.575 -35.690 1.00 66.44 85 LYS A CA 1
ATOM 629 C C . LYS A 1 85 ? 20.880 -33.193 -36.752 1.00 66.44 85 LYS A C 1
ATOM 631 O O . LYS A 1 85 ? 20.739 -34.381 -37.021 1.00 66.44 85 LYS A O 1
ATOM 636 N N . ASP A 1 86 ? 21.801 -32.414 -37.317 1.00 61.84 86 ASP A N 1
ATOM 637 C CA . ASP A 1 86 ? 22.745 -32.856 -38.354 1.00 61.84 86 ASP A CA 1
ATOM 638 C C . ASP A 1 86 ? 24.141 -33.199 -37.788 1.00 61.84 86 ASP A C 1
ATOM 640 O O . ASP A 1 86 ? 25.126 -33.263 -38.529 1.00 61.84 86 ASP A O 1
ATOM 644 N N . LYS A 1 87 ? 24.242 -33.422 -36.471 1.00 56.91 87 LYS A N 1
ATOM 645 C CA . LYS A 1 87 ? 25.469 -33.809 -35.767 1.00 56.91 87 LYS A CA 1
ATOM 646 C C . LYS A 1 87 ? 25.252 -35.083 -34.959 1.00 56.91 87 LYS A C 1
ATOM 648 O O . LYS A 1 87 ? 26.200 -35.897 -34.919 1.00 56.91 87 LYS A O 1
#

Foldseek 3Di:
DKDFDQDDLVPQPDPVSSVVSVCCVVVVDPTDIDDPVVVVVVVVVVPPPPDDDPDDDDPDPDPPDPPPPDPVNVVVVVVVVVVVVVD

Secondary structure (DSSP, 8-state):
-PEE----GGG-SSHHHHHHHHHHHHTSSPPPEE-HHHHHHHHHHH----SS---S---------TTTS-HHHHHHHHHHHHHTT--

pLDDT: mean 77.48, std 19.13, range [34.97, 97.0]

Mean predicted aligned error: 16.15 Å

Organism: NCBI:txid2712845

Solvent-accessible surface area (backbone atoms only — not comparable to full-atom values): 5593 Å² total; per-residue (Å²): 121,72,44,75,49,79,63,58,39,90,74,36,92,44,72,70,50,21,52,52,20,45,31,34,72,72,62,80,36,83,58,56,68,50,35,66,70,62,52,51,59,53,51,58,76,71,50,83,71,77,87,79,79,94,71,71,89,68,79,77,78,68,93,67,57,87,78,86,68,53,72,64,57,56,55,5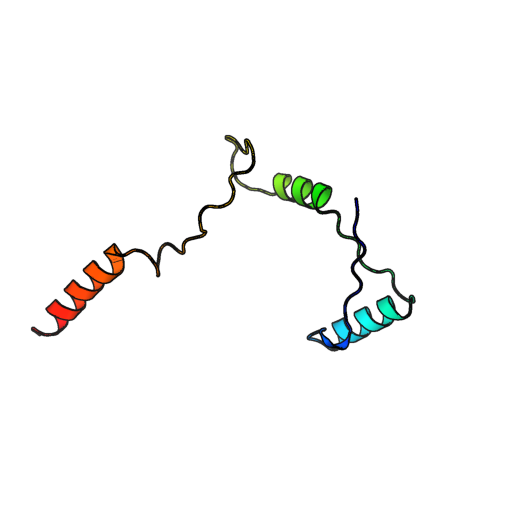2,50,51,50,54,57,55,60,63,71,79,114

Sequence (87 aa):
MPEEIKPNPQEAPTQDAQLAAENIASGEEKAPTVNMEADYKAAQKFSTASGDNVSQQQESPDSENQQAGNPENYTAMAKDVAQSKDK